Protein AF-A0A351XKX0-F1 (afdb_monomer_lite)

pLDDT: mean 91.45, std 11.95, range [50.62, 98.12]

Structure (mmCIF, N/CA/C/O backbone):
data_AF-A0A351XKX0-F1
#
_entry.id   AF-A0A351XKX0-F1
#
loop_
_atom_site.group_PDB
_atom_site.id
_atom_site.type_symbol
_atom_site.label_atom_id
_atom_site.label_alt_id
_atom_site.label_comp_id
_atom_site.label_asym_id
_atom_site.label_entity_id
_atom_site.label_seq_id
_atom_site.pdbx_PDB_ins_code
_atom_site.Cartn_x
_atom_site.Cartn_y
_atom_site.Cartn_z
_atom_site.occupancy
_atom_site.B_iso_or_equiv
_atom_site.auth_seq_id
_atom_site.auth_comp_id
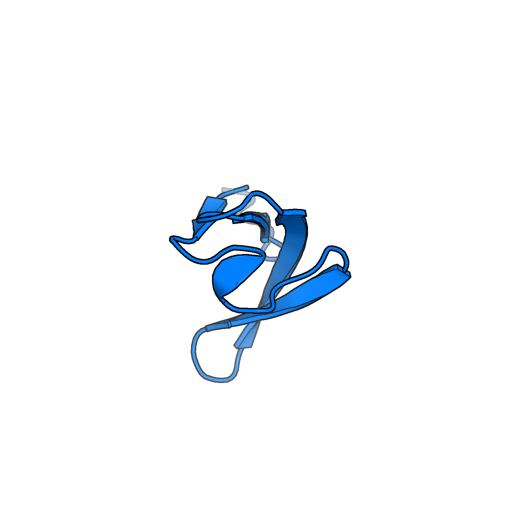_atom_site.auth_asym_id
_atom_site.auth_atom_id
_atom_site.pdbx_PDB_model_num
ATOM 1 N N . THR A 1 1 ? 7.785 5.297 -0.267 1.00 89.12 1 THR A N 1
ATOM 2 C CA . THR A 1 1 ? 6.369 4.950 0.010 1.00 89.12 1 THR A CA 1
ATOM 3 C C . THR A 1 1 ? 5.504 6.081 -0.501 1.00 89.12 1 THR A C 1
ATOM 5 O O . THR A 1 1 ? 5.991 7.201 -0.567 1.00 89.12 1 THR A O 1
ATOM 8 N N . PHE A 1 2 ? 4.258 5.814 -0.881 1.00 93.31 2 PHE A N 1
ATOM 9 C CA . PHE A 1 2 ? 3.305 6.853 -1.288 1.00 93.31 2 PHE A CA 1
ATOM 10 C C . PHE A 1 2 ? 1.937 6.603 -0.646 1.00 93.31 2 PHE A C 1
ATOM 12 O O . PHE A 1 2 ? 1.705 5.528 -0.085 1.00 93.31 2 PHE A O 1
ATOM 19 N N . ILE A 1 3 ? 1.067 7.613 -0.671 1.00 96.06 3 ILE A N 1
ATOM 20 C CA . ILE A 1 3 ? -0.284 7.551 -0.103 1.00 96.06 3 ILE A CA 1
ATOM 21 C C . ILE A 1 3 ? -1.305 7.539 -1.236 1.00 96.06 3 ILE A C 1
ATOM 23 O O . ILE A 1 3 ? -1.145 8.265 -2.214 1.00 96.06 3 ILE A O 1
ATOM 27 N N . ILE A 1 4 ? -2.343 6.723 -1.076 1.00 95.94 4 ILE A N 1
ATOM 28 C CA . ILE A 1 4 ? -3.539 6.725 -1.921 1.00 95.94 4 ILE A CA 1
ATOM 29 C C . ILE A 1 4 ? -4.737 7.221 -1.110 1.00 95.94 4 ILE A C 1
ATOM 31 O O . ILE A 1 4 ? -4.814 6.985 0.097 1.00 95.94 4 ILE A O 1
ATOM 35 N N . ASP A 1 5 ? -5.679 7.882 -1.774 1.00 97.19 5 ASP A N 1
ATOM 36 C CA . ASP A 1 5 ? -6.894 8.492 -1.212 1.00 97.19 5 ASP A CA 1
ATOM 37 C C . ASP A 1 5 ? -8.033 7.478 -0.998 1.00 97.19 5 ASP A C 1
ATOM 39 O O . ASP A 1 5 ? -9.217 7.789 -1.136 1.00 97.19 5 ASP A O 1
ATOM 43 N N . LYS A 1 6 ? -7.649 6.237 -0.689 1.00 97.44 6 LYS A N 1
ATOM 44 C CA . LYS A 1 6 ? -8.539 5.100 -0.485 1.00 97.44 6 LYS A CA 1
ATOM 45 C C . LYS A 1 6 ? -8.131 4.323 0.750 1.00 97.44 6 LYS A C 1
ATOM 47 O O . LYS A 1 6 ? -6.938 4.120 0.990 1.00 97.44 6 LYS A O 1
ATOM 52 N N . GLY A 1 7 ? -9.109 3.907 1.545 1.00 97.19 7 GLY A N 1
ATOM 53 C CA . GLY A 1 7 ? -8.893 3.295 2.855 1.00 97.19 7 GLY A CA 1
ATOM 54 C C . GLY A 1 7 ? -9.799 2.103 3.140 1.00 97.19 7 GLY A C 1
ATOM 55 O O . GLY A 1 7 ? -10.322 1.463 2.228 1.00 97.19 7 G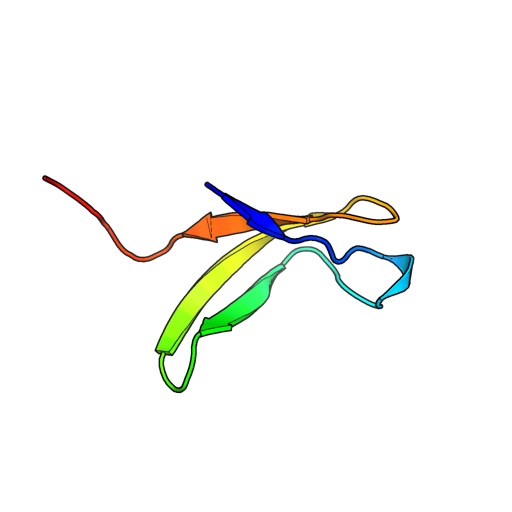LY A O 1
ATOM 56 N N . SER A 1 8 ? -9.983 1.791 4.424 1.00 97.50 8 SER A N 1
ATOM 57 C CA . SER A 1 8 ? -10.858 0.695 4.858 1.00 97.50 8 SER A CA 1
ATOM 58 C C . SER A 1 8 ? -12.315 0.912 4.453 1.00 97.50 8 SER A C 1
ATOM 60 O O . SER A 1 8 ? -13.018 -0.066 4.215 1.00 97.50 8 SER A O 1
ATOM 62 N N . ASP A 1 9 ? -12.761 2.167 4.337 1.00 98.00 9 ASP A N 1
ATOM 63 C CA . ASP A 1 9 ? -14.124 2.498 3.897 1.00 98.00 9 ASP A CA 1
ATOM 64 C C . ASP A 1 9 ? -14.334 2.176 2.403 1.00 98.00 9 ASP A C 1
ATOM 66 O O . ASP A 1 9 ? -15.458 1.930 1.971 1.00 98.00 9 ASP A O 1
ATOM 70 N N . ASP A 1 10 ? -13.246 2.097 1.630 1.00 97.50 10 ASP A N 1
ATOM 71 C CA . ASP A 1 10 ? -13.228 1.645 0.235 1.00 97.50 10 ASP A CA 1
ATOM 72 C C . ASP A 1 10 ? -12.929 0.135 0.108 1.00 97.50 10 ASP A C 1
ATOM 74 O O . ASP A 1 10 ? -12.777 -0.384 -0.997 1.00 97.50 10 ASP A O 1
ATOM 78 N N . GLY A 1 11 ? -12.830 -0.582 1.235 1.00 97.44 11 GLY A N 1
ATOM 79 C CA . GLY A 1 11 ? -12.584 -2.025 1.275 1.00 97.44 11 GLY A CA 1
ATOM 80 C C . GLY A 1 11 ? -11.117 -2.440 1.145 1.00 97.44 11 GLY A C 1
ATOM 81 O O . GLY A 1 11 ? -10.852 -3.611 0.875 1.00 97.44 11 GLY A O 1
ATOM 82 N N . LEU A 1 12 ? -10.160 -1.522 1.332 1.00 97.75 12 LEU A N 1
ATOM 83 C CA . LEU A 1 12 ? -8.732 -1.850 1.283 1.00 97.75 12 LEU A CA 1
ATOM 84 C C . LEU A 1 12 ? -8.231 -2.509 2.574 1.00 97.75 12 LEU A C 1
ATOM 86 O O . LEU A 1 12 ? -8.720 -2.240 3.671 1.00 97.75 12 LEU A O 1
ATOM 90 N N . ALA A 1 13 ? -7.203 -3.348 2.441 1.00 97.94 13 ALA A N 1
ATOM 91 C CA . ALA A 1 13 ? -6.536 -4.016 3.553 1.00 97.94 13 ALA A CA 1
ATOM 92 C C . ALA A 1 13 ? -5.020 -4.111 3.328 1.00 97.94 13 ALA A C 1
ATOM 94 O O . ALA A 1 13 ? -4.516 -4.036 2.205 1.00 97.94 13 ALA A O 1
ATOM 95 N N . VAL A 1 14 ? -4.288 -4.311 4.425 1.00 97.25 14 VAL A N 1
ATOM 96 C CA . VAL A 1 14 ? -2.848 -4.594 4.392 1.00 97.25 14 VAL A CA 1
ATOM 97 C C . VAL A 1 14 ? -2.591 -5.865 3.573 1.00 97.25 14 VAL A C 1
ATOM 99 O O . VAL A 1 14 ? -3.368 -6.815 3.634 1.00 97.25 14 VAL A O 1
ATOM 102 N N . ASN A 1 15 ? -1.483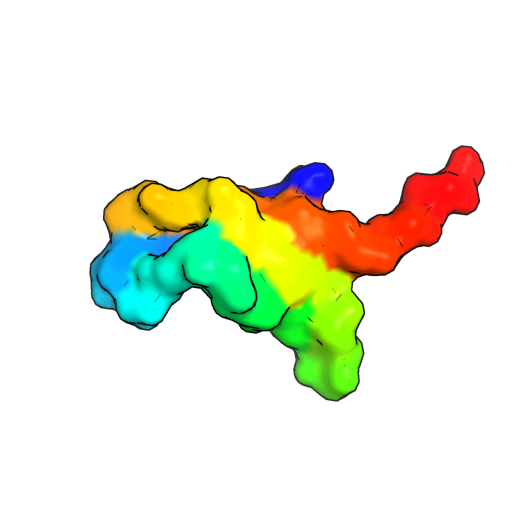 -5.882 2.830 1.00 96.75 15 ASN A N 1
ATOM 103 C CA . ASN A 1 15 ? -1.062 -6.931 1.893 1.00 96.75 15 ASN A CA 1
ATOM 104 C C . ASN A 1 15 ? -1.827 -7.016 0.561 1.00 96.75 15 ASN A C 1
ATOM 106 O O . ASN A 1 15 ? -1.544 -7.916 -0.229 1.00 96.75 15 ASN A O 1
ATOM 110 N N . MET A 1 16 ? -2.733 -6.083 0.253 1.00 97.31 16 MET A N 1
ATOM 111 C CA . MET A 1 16 ? -3.267 -5.970 -1.110 1.00 97.31 16 MET A CA 1
ATOM 112 C C . MET A 1 16 ? -2.211 -5.422 -2.076 1.00 97.31 16 MET A C 1
ATOM 114 O O . MET A 1 16 ? -1.425 -4.534 -1.727 1.00 97.31 16 MET A O 1
ATOM 118 N N . ASN A 1 17 ? -2.211 -5.946 -3.300 1.00 94.94 17 ASN A N 1
ATOM 119 C CA . ASN A 1 17 ? -1.383 -5.455 -4.392 1.00 94.94 17 ASN A CA 1
ATOM 120 C C . ASN A 1 17 ? -1.939 -4.137 -4.952 1.00 94.94 17 ASN A C 1
ATOM 122 O O . ASN A 1 17 ? -3.145 -3.921 -5.015 1.00 94.94 17 ASN A O 1
ATOM 126 N N . VAL A 1 18 ? -1.040 -3.259 -5.389 1.00 94.50 18 VAL A N 1
ATOM 127 C CA . VAL A 1 18 ? -1.378 -1.977 -6.012 1.00 94.50 18 VAL A CA 1
ATOM 128 C C . VAL A 1 18 ? -0.838 -1.975 -7.432 1.00 94.50 18 VAL A C 1
ATOM 130 O O . VAL A 1 18 ? 0.356 -2.206 -7.636 1.00 94.50 18 VAL A O 1
ATOM 133 N N . MET A 1 19 ? -1.714 -1.717 -8.401 1.00 93.25 19 MET A N 1
ATOM 134 C CA . MET A 1 19 ? -1.385 -1.701 -9.826 1.00 93.25 19 MET A CA 1
ATOM 135 C C . MET A 1 19 ? -1.569 -0.301 -10.415 1.00 93.25 19 MET A C 1
ATOM 137 O O . MET A 1 19 ? -2.480 0.422 -10.015 1.00 93.25 19 MET A O 1
ATOM 141 N N . ALA A 1 20 ? -0.724 0.067 -11.377 1.00 90.69 20 ALA A N 1
ATOM 142 C CA . ALA A 1 20 ? -0.919 1.235 -12.232 1.00 90.69 20 ALA A CA 1
ATOM 143 C C . ALA A 1 20 ? -0.864 0.783 -13.695 1.00 90.69 20 ALA A C 1
ATOM 145 O O . ALA A 1 20 ? 0.155 0.257 -14.148 1.00 90.69 20 ALA A O 1
ATOM 146 N N . GLY A 1 21 ? -1.973 0.953 -14.420 1.00 89.94 21 GLY A N 1
ATOM 147 C CA . GLY A 1 21 ? -2.154 0.299 -15.718 1.00 89.94 21 GLY A CA 1
ATOM 148 C C . GLY A 1 21 ? -2.046 -1.222 -15.572 1.00 89.94 21 GLY A C 1
ATOM 149 O O . GLY A 1 21 ? -2.653 -1.797 -14.670 1.00 89.94 21 GLY A O 1
ATOM 150 N N . ASP A 1 22 ? -1.213 -1.842 -16.406 1.00 91.56 22 ASP A N 1
ATOM 151 C CA . ASP A 1 22 ? -0.959 -3.291 -16.394 1.00 91.56 22 ASP A CA 1
ATOM 152 C C . ASP A 1 22 ? 0.218 -3.698 -15.479 1.00 91.56 22 ASP A C 1
ATOM 154 O O . ASP A 1 22 ? 0.615 -4.863 -15.437 1.00 91.56 22 ASP A O 1
ATOM 158 N N . GLY A 1 23 ? 0.814 -2.738 -14.760 1.00 90.94 23 GLY A N 1
ATOM 159 C CA . GLY A 1 23 ? 2.010 -2.943 -13.945 1.00 90.94 23 GLY A CA 1
ATOM 160 C C . GLY A 1 23 ? 1.718 -3.064 -12.451 1.00 90.94 23 GLY A C 1
ATOM 161 O O . GLY A 1 23 ? 0.958 -2.277 -11.886 1.00 90.94 23 GLY A O 1
ATOM 162 N N . LEU A 1 24 ? 2.389 -4.005 -11.782 1.00 92.38 24 LEU A N 1
ATOM 163 C CA . LEU A 1 24 ? 2.427 -4.091 -10.323 1.00 92.38 24 LEU A CA 1
ATOM 164 C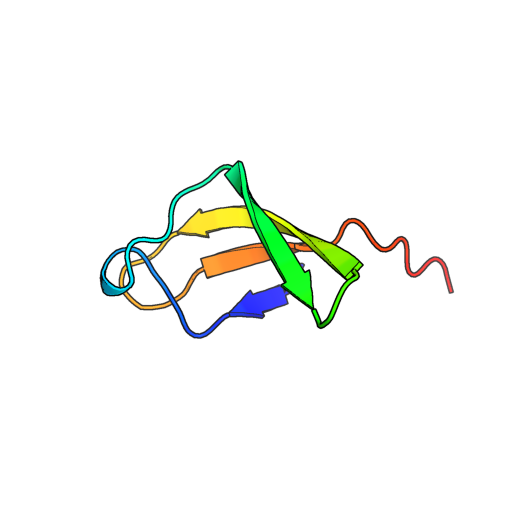 C . LEU A 1 24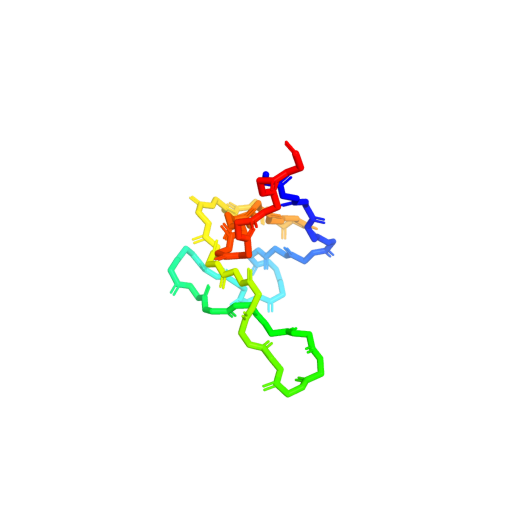 ? 3.389 -3.027 -9.765 1.00 92.38 24 LEU A C 1
ATOM 166 O O . LEU A 1 24 ? 4.584 -3.058 -10.042 1.00 92.38 24 LEU A O 1
ATOM 170 N N . VAL A 1 25 ? 2.871 -2.109 -8.948 1.00 93.31 25 VAL A N 1
ATOM 171 C CA . VAL A 1 25 ? 3.617 -0.940 -8.446 1.00 93.31 25 VAL A CA 1
ATOM 172 C C . VAL A 1 25 ? 3.911 -1.028 -6.954 1.00 93.31 25 VAL A C 1
ATOM 174 O O . VAL A 1 25 ? 4.915 -0.487 -6.489 1.00 93.31 25 VAL A O 1
ATOM 177 N N . GLY A 1 26 ? 3.065 -1.703 -6.174 1.00 95.00 26 GLY A N 1
ATOM 178 C CA . GLY A 1 26 ? 3.173 -1.643 -4.722 1.00 95.00 26 GLY A CA 1
ATOM 179 C C . GLY A 1 26 ? 2.424 -2.723 -3.960 1.00 95.00 26 GLY A C 1
ATOM 180 O O . GLY A 1 26 ? 1.640 -3.488 -4.518 1.00 95.00 26 GLY A O 1
ATOM 181 N N . ILE A 1 27 ? 2.649 -2.729 -2.648 1.00 96.44 27 ILE A N 1
ATOM 182 C CA . ILE A 1 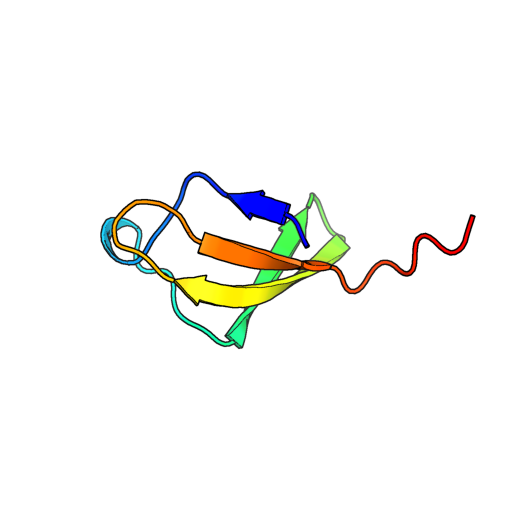27 ? 1.848 -3.466 -1.670 1.00 96.44 27 ILE A CA 1
ATOM 183 C C . ILE A 1 27 ? 1.406 -2.521 -0.553 1.00 96.44 27 ILE A C 1
ATOM 185 O O . ILE A 1 27 ? 2.187 -1.682 -0.086 1.00 96.44 27 ILE A O 1
ATOM 189 N N . ILE A 1 28 ? 0.151 -2.640 -0.129 1.00 97.31 28 ILE A N 1
ATOM 190 C CA . ILE A 1 28 ? -0.378 -1.864 0.993 1.00 97.31 28 ILE A CA 1
ATOM 191 C C . ILE A 1 28 ? 0.267 -2.353 2.292 1.00 97.31 28 ILE A C 1
ATOM 193 O O . ILE A 1 28 ? 0.192 -3.537 2.620 1.00 97.31 28 ILE A O 1
ATOM 197 N N . ILE A 1 29 ? 0.878 -1.432 3.038 1.00 97.44 29 ILE A N 1
ATOM 198 C CA . ILE A 1 29 ? 1.545 -1.719 4.320 1.00 97.44 29 ILE A CA 1
ATOM 199 C C . ILE A 1 29 ? 0.813 -1.124 5.529 1.00 97.44 29 ILE A C 1
ATOM 201 O O . ILE A 1 29 ? 1.069 -1.534 6.655 1.00 97.44 29 ILE A O 1
ATOM 205 N N . GLU A 1 30 ? -0.102 -0.178 5.309 1.00 97.88 30 GLU A N 1
ATOM 206 C CA . GLU A 1 30 ? -0.921 0.451 6.350 1.00 97.88 30 GLU A CA 1
ATOM 207 C C . GLU A 1 30 ? -2.231 0.945 5.720 1.00 97.88 30 GLU A C 1
ATOM 209 O O . GLU A 1 30 ? -2.212 1.524 4.629 1.00 97.88 30 GLU A O 1
ATOM 214 N N . VAL A 1 31 ? -3.353 0.740 6.414 1.00 98.12 31 VAL A N 1
ATOM 215 C CA . VAL A 1 31 ? -4.689 1.190 5.997 1.00 98.12 31 VAL A CA 1
ATOM 216 C C . VAL A 1 31 ? -5.322 2.007 7.112 1.00 98.12 31 VAL A C 1
ATOM 218 O O . VAL A 1 31 ? -5.431 1.545 8.246 1.00 98.12 31 VAL A O 1
ATOM 221 N N . ASN A 1 32 ? -5.771 3.207 6.765 1.00 97.69 32 ASN A N 1
ATOM 222 C CA . ASN A 1 32 ? -6.632 4.049 7.586 1.00 97.69 32 ASN A CA 1
ATOM 223 C C . ASN A 1 32 ? -8.032 4.119 6.952 1.00 97.69 32 ASN A C 1
ATOM 225 O O . ASN A 1 32 ? -8.264 3.554 5.887 1.00 97.69 32 ASN A O 1
ATOM 229 N N . LYS A 1 33 ? -8.975 4.827 7.586 1.00 96.69 33 LYS A N 1
ATOM 230 C CA . LYS A 1 33 ? -10.371 4.903 7.109 1.00 96.69 33 LYS A CA 1
ATOM 231 C C . LYS A 1 33 ? -10.502 5.408 5.672 1.00 96.69 33 LYS A C 1
ATOM 233 O O . LYS A 1 33 ? -11.163 4.770 4.863 1.00 96.69 33 LYS A O 1
ATOM 238 N N . SER A 1 34 ? -9.803 6.496 5.352 1.00 97.31 34 SER A N 1
ATOM 239 C CA . SER A 1 34 ? -9.937 7.209 4.069 1.00 97.31 34 SER A CA 1
ATOM 240 C C . SER A 1 34 ? -8.644 7.277 3.253 1.00 97.31 34 SER A C 1
ATOM 242 O O . SER A 1 34 ? -8.601 7.947 2.228 1.00 97.31 34 SER A O 1
ATOM 244 N N . TYR A 1 35 ? -7.562 6.650 3.718 1.00 97.31 35 TYR A N 1
ATOM 245 C CA . TYR A 1 35 ? -6.291 6.627 2.996 1.00 97.31 35 TYR A CA 1
ATOM 246 C C . TYR A 1 35 ? -5.472 5.388 3.352 1.00 97.31 35 TYR A C 1
ATOM 248 O O . TYR A 1 35 ? -5.649 4.801 4.420 1.00 97.31 35 TYR A O 1
ATOM 256 N N . SER A 1 36 ? -4.529 5.031 2.484 1.00 98.12 36 SER A N 1
ATOM 257 C CA . SER A 1 36 ? -3.621 3.900 2.701 1.00 98.12 36 SER A CA 1
ATOM 258 C C . SER A 1 36 ? -2.198 4.259 2.295 1.00 98.12 36 SER A C 1
ATOM 260 O O . SER A 1 36 ? -1.983 5.040 1.366 1.00 98.12 36 SER A O 1
ATOM 262 N N . ARG A 1 37 ? -1.208 3.674 2.978 1.00 97.19 37 ARG A N 1
ATOM 263 C CA . ARG A 1 37 ? 0.204 3.774 2.591 1.00 97.19 37 ARG A CA 1
ATOM 264 C C . ARG A 1 37 ? 0.626 2.546 1.807 1.00 97.19 37 ARG A C 1
ATOM 266 O O . ARG A 1 37 ? 0.447 1.404 2.235 1.00 97.19 37 ARG A O 1
ATOM 273 N N . VAL A 1 38 ? 1.288 2.815 0.694 1.00 96.50 38 VAL A N 1
ATOM 274 C CA . VAL A 1 38 ? 1.796 1.813 -0.231 1.00 96.50 38 VAL A CA 1
ATOM 275 C C . VAL A 1 38 ? 3.319 1.823 -0.199 1.00 96.50 38 VAL A C 1
ATOM 277 O O . VAL A 1 38 ? 3.975 2.869 -0.324 1.00 96.50 38 VAL A O 1
ATOM 280 N N . ARG A 1 39 ? 3.906 0.637 -0.037 1.00 95.00 39 ARG A N 1
ATOM 281 C CA . ARG A 1 39 ? 5.328 0.418 -0.288 1.00 95.00 39 ARG A CA 1
ATOM 282 C C . ARG A 1 39 ? 5.498 0.108 -1.767 1.00 95.00 39 ARG A C 1
ATOM 284 O O . ARG A 1 39 ? 5.015 -0.921 -2.229 1.00 95.00 39 ARG A O 1
ATOM 291 N N . SER A 1 40 ? 6.155 1.019 -2.483 1.00 91.56 40 SER A N 1
ATOM 292 C CA . SER A 1 40 ? 6.541 0.797 -3.876 1.00 91.56 40 SER A CA 1
ATOM 293 C C . SER A 1 40 ? 7.507 -0.386 -3.964 1.00 91.56 40 SER A C 1
ATOM 295 O O . SER A 1 40 ? 8.350 -0.553 -3.080 1.00 91.56 40 SER A O 1
ATOM 297 N N . ILE A 1 41 ? 7.362 -1.190 -5.012 1.00 85.19 41 ILE A N 1
ATOM 298 C CA . ILE A 1 41 ? 8.301 -2.255 -5.414 1.00 85.19 41 ILE A CA 1
ATOM 299 C C . ILE A 1 41 ? 9.129 -1.849 -6.632 1.00 85.19 41 ILE A C 1
ATOM 301 O O . ILE A 1 41 ? 10.023 -2.584 -7.036 1.00 85.19 41 ILE A O 1
ATOM 305 N N . ILE A 1 42 ? 8.863 -0.664 -7.179 1.00 75.69 42 ILE A N 1
ATOM 306 C CA . ILE A 1 42 ? 9.736 -0.025 -8.153 1.00 75.69 42 ILE A CA 1
ATOM 307 C C . ILE A 1 42 ? 10.892 0.587 -7.360 1.00 75.69 42 ILE A C 1
ATOM 309 O O . ILE A 1 42 ? 10.688 1.526 -6.584 1.00 75.69 42 ILE A O 1
ATOM 313 N N . ASP A 1 43 ? 12.066 -0.020 -7.505 1.00 60.72 43 ASP A N 1
ATOM 314 C CA . ASP A 1 43 ? 13.347 0.491 -7.029 1.00 60.72 43 ASP A CA 1
ATOM 315 C C . ASP A 1 43 ? 13.750 1.660 -7.936 1.00 60.72 43 ASP A C 1
ATOM 317 O O . ASP A 1 43 ? 14.315 1.466 -9.009 1.00 60.72 43 ASP A O 1
ATOM 321 N N . ASP A 1 44 ? 13.373 2.877 -7.545 1.00 58.66 44 ASP A N 1
ATOM 322 C CA . ASP A 1 44 ? 13.925 4.104 -8.122 1.00 58.66 44 ASP A CA 1
ATOM 323 C C . ASP A 1 44 ? 15.279 4.376 -7.452 1.00 58.66 44 ASP A C 1
ATOM 325 O O . ASP A 1 44 ? 15.436 5.297 -6.648 1.00 58.66 44 ASP A O 1
ATOM 329 N N . SER A 1 45 ? 16.244 3.488 -7.705 1.00 51.03 45 SER A N 1
ATOM 330 C CA . SER A 1 45 ? 17.655 3.766 -7.449 1.00 51.03 45 SER A CA 1
ATOM 331 C C . SER A 1 45 ? 18.146 4.712 -8.547 1.00 51.03 45 SER A C 1
ATOM 333 O O . SER A 1 45 ? 18.641 4.271 -9.585 1.00 51.03 45 SER A O 1
ATOM 335 N N . SER A 1 46 ? 17.925 6.010 -8.325 1.00 50.62 46 SER A N 1
ATOM 336 C CA . SER A 1 46 ? 18.583 7.107 -9.050 1.00 50.62 46 SER A CA 1
ATOM 337 C C . SER A 1 46 ? 20.053 7.248 -8.653 1.00 50.62 46 SER A C 1
ATOM 339 O O . SER A 1 46 ? 20.365 7.068 -7.452 1.00 50.62 46 SER A O 1
#

Secondary structure (DSSP, 8-state):
-EEES--GGGT--TT-EEEETTEEEEEEEEE-SS-EEEEE-S----

Foldseek 3Di:
DDKDQAFVCNVDDFQDWDDDVVDTFFTFHAGDHGMTDTDGPPPPPD

Radius of gyration: 10.58 Å; chains: 1; bounding box: 33×15×24 Å

Sequence (46 aa):
TFIIDKGSDDGLAVNMNVMAGDGLVGIIIEVNKSYSRVRSIIDDSS